Protein AF-A0A3S5A879-F1 (afdb_monomer)

Foldseek 3Di:
DDDDDPPPPDPPDPDDPPVVVVPALDQVVLLVVLLVLLLVLLVLLLVPDPDDDPCSPPCCVVDVVNVCVSVVSVVVSQCCQVPVCVPPVHHNDDVVSVVVSNVSSVVSNVVSVVVVVVVVVVVVVVVVVVVVVVVVD

Solvent-accessible surface area (backbone atoms only — not comparable to full-atom values): 8195 Å² total; per-residue (Å²): 134,89,81,93,81,83,80,75,82,83,72,85,55,101,58,79,67,74,68,62,72,73,75,52,59,46,58,65,60,41,52,50,53,53,27,53,52,42,32,52,58,33,46,54,62,56,70,70,63,88,70,98,59,99,50,83,76,69,62,53,87,77,38,62,68,60,49,51,52,54,51,48,54,50,52,48,47,55,47,42,40,68,65,20,40,85,84,67,40,30,48,73,75,55,69,69,60,53,51,53,29,48,50,56,12,52,47,48,47,56,48,50,53,53,54,53,52,52,52,51,52,53,50,52,53,51,51,55,47,53,59,52,50,72,72,77,112

Organism: NCBI:txid117903

Secondary structure (DSSP, 8-state):
--------TTSSS----GGGGGTS--HHHHHHHHHHHHHHHHHHHHHT--SS-S-TTTTGGG-HHHHHHHHHHHHHHHHHHHHTHHHH-PPPPPHHHHHHHHHHHHHHHHHHHHHHHHHHHHHHHHHHHHHHHTTT-

pLDDT: mean 73.01, std 13.38, range [34.59, 91.88]

Radius of gyration: 25.38 Å; Cα contacts (8 Å, |Δi|>4): 75; chains: 1; bounding box: 74×42×68 Å

Nearest PDB structures (foldseek):
  1uus-assembly1_A-2  TM=3.059E-01  e=5.241E+00  Dictyostelium discoideum

Sequence (137 aa):
MYMPYSVQGPKLLLVDDGFKAMSLPSQHLTVIFNTFVLMTLFNEINSRKIHDQRNVFSGIISNWIFIVIWLGTFALQIAIIQFGSYAFHTQPLELDHWLWCLFFGVGELVWGQVSSVRLLLEGLYFYSLDFRSDLYD

Mean predicted aligned error: 13.85 Å

InterPro domains:
  IPR006068 Cation-transporting P-type ATPase, C-terminal [PF00689] (27-115)
  IPR023298 P-type ATPase, transmembrane domain superfamily [SSF81665] (24-114)

Structure (mmCIF, N/CA/C/O backbone):
data_AF-A0A3S5A879-F1
#
_entry.id   AF-A0A3S5A879-F1
#
loop_
_atom_site.group_PDB
_atom_site.id
_atom_site.type_symbol
_atom_site.label_atom_id
_atom_site.label_alt_id
_atom_site.label_comp_id
_atom_site.label_asym_id
_atom_site.label_entity_id
_atom_site.label_seq_id
_atom_site.pdbx_PDB_ins_code
_atom_site.Cartn_x
_atom_site.Cartn_y
_atom_site.Cartn_z
_atom_site.occupancy
_atom_site.B_iso_or_equiv
_atom_site.auth_seq_id
_atom_site.auth_comp_id
_atom_site.auth_asym_id
_atom_site.auth_atom_id
_atom_site.pdbx_PDB_model_num
ATOM 1 N N . MET A 1 1 ? 59.571 -22.412 -20.557 1.00 42.72 1 MET A N 1
ATOM 2 C CA . MET A 1 1 ? 59.317 -21.062 -20.013 1.00 42.72 1 MET A CA 1
ATOM 3 C C .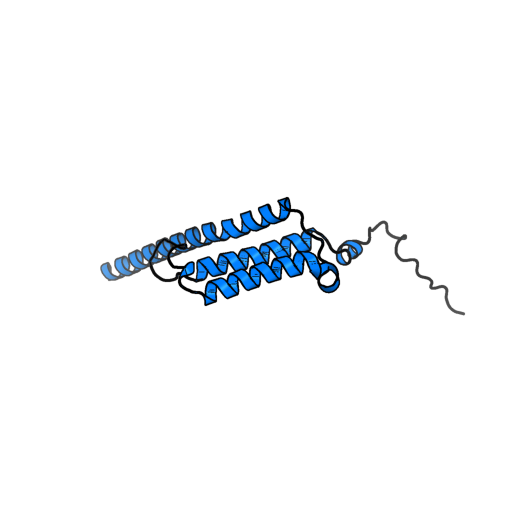 MET A 1 1 ? 57.858 -20.737 -20.314 1.00 42.72 1 MET A C 1
ATOM 5 O O . MET A 1 1 ? 57.518 -20.725 -21.485 1.00 42.72 1 MET A O 1
ATOM 9 N N . TYR A 1 2 ? 57.036 -20.690 -19.254 1.00 34.59 2 TYR A N 1
ATOM 10 C CA . TYR A 1 2 ? 55.692 -20.094 -19.045 1.00 34.59 2 TYR A CA 1
ATOM 11 C C . TYR A 1 2 ? 54.907 -19.578 -20.270 1.00 34.59 2 TYR A C 1
ATOM 13 O O . TYR A 1 2 ? 55.473 -18.864 -21.080 1.00 34.59 2 TYR A O 1
ATOM 21 N N . MET A 1 3 ? 53.591 -19.711 -20.448 1.00 53.12 3 MET A N 1
ATOM 22 C CA . MET A 1 3 ? 52.439 -20.357 -19.800 1.00 53.12 3 MET A CA 1
ATOM 23 C C . MET A 1 3 ? 51.259 -20.044 -20.771 1.00 53.12 3 MET A C 1
ATOM 25 O O . MET A 1 3 ? 51.149 -18.883 -21.170 1.00 53.12 3 MET A O 1
ATOM 29 N N . PRO A 1 4 ? 50.367 -20.976 -21.161 1.00 57.22 4 PRO A N 1
ATOM 30 C CA . PRO A 1 4 ? 49.156 -20.646 -21.921 1.00 57.22 4 PRO A CA 1
ATOM 31 C C . PRO A 1 4 ? 47.946 -20.497 -20.982 1.00 57.22 4 PRO A C 1
ATOM 33 O O . PRO A 1 4 ? 47.433 -21.493 -20.487 1.00 57.22 4 PRO A O 1
ATOM 36 N N . TYR A 1 5 ? 47.473 -19.271 -20.729 1.00 49.19 5 TYR A N 1
ATOM 37 C CA . TYR A 1 5 ? 46.255 -19.039 -19.929 1.00 49.19 5 TYR A CA 1
ATOM 38 C C . TYR A 1 5 ? 45.348 -17.990 -20.577 1.00 49.19 5 TYR A C 1
ATOM 40 O O . TYR A 1 5 ? 45.264 -16.848 -20.138 1.00 49.19 5 TYR A O 1
ATOM 48 N N . SER A 1 6 ? 44.615 -18.406 -21.611 1.00 52.19 6 SER A N 1
ATOM 49 C CA . SER A 1 6 ? 43.282 -17.857 -21.879 1.00 52.19 6 SER A CA 1
ATOM 50 C C . SER A 1 6 ? 42.288 -18.947 -21.493 1.00 52.19 6 SER A C 1
ATOM 52 O O . SER A 1 6 ? 41.996 -19.859 -22.263 1.00 52.19 6 SER A O 1
ATOM 54 N N . VAL A 1 7 ? 41.883 -18.928 -20.225 1.00 54.41 7 VAL A N 1
ATOM 55 C CA . VAL A 1 7 ? 40.998 -19.931 -19.631 1.00 54.41 7 VAL A CA 1
ATOM 56 C C . VAL A 1 7 ? 39.592 -19.706 -20.190 1.00 54.41 7 VAL A C 1
ATOM 58 O O . VAL A 1 7 ? 38.865 -18.822 -19.746 1.00 54.41 7 VAL A O 1
ATOM 61 N N . GLN A 1 8 ? 39.210 -20.481 -21.204 1.00 59.41 8 GLN A N 1
ATOM 62 C CA . GLN A 1 8 ? 37.849 -20.511 -21.747 1.00 59.41 8 GLN A CA 1
ATOM 63 C C . GLN A 1 8 ? 36.959 -21.340 -20.815 1.00 59.41 8 GLN A C 1
ATOM 65 O O . GLN A 1 8 ? 36.689 -22.514 -21.051 1.00 59.41 8 GLN A O 1
ATOM 70 N N . GLY A 1 9 ? 36.553 -20.718 -19.709 1.00 59.16 9 GLY A N 1
ATOM 71 C CA . GLY A 1 9 ? 35.719 -21.322 -18.671 1.00 59.16 9 GLY A CA 1
ATOM 72 C C . GLY A 1 9 ? 34.209 -21.095 -18.814 1.00 59.16 9 GLY A C 1
ATOM 73 O O . GLY A 1 9 ? 33.624 -20.591 -17.865 1.00 59.16 9 GLY A O 1
ATOM 74 N N . PRO A 1 10 ? 33.574 -21.425 -19.958 1.00 55.88 10 PRO A N 1
ATOM 75 C CA . PRO A 1 10 ? 32.152 -21.798 -19.891 1.00 55.88 10 PRO A CA 1
ATOM 76 C C . PRO A 1 10 ? 31.731 -22.941 -20.842 1.00 55.88 10 PRO A C 1
ATOM 78 O O . PRO A 1 10 ? 30.566 -23.042 -21.210 1.00 55.88 10 PRO A O 1
ATOM 81 N N . LYS A 1 11 ? 32.658 -23.787 -21.321 1.00 57.62 11 LYS A N 1
ATOM 82 C CA . LYS A 1 11 ? 32.308 -24.914 -22.225 1.00 57.62 11 LYS A CA 1
ATOM 83 C C . LYS A 1 11 ? 32.851 -26.290 -21.826 1.00 57.62 11 LYS A C 1
ATOM 85 O O . LYS A 1 11 ? 32.574 -27.259 -22.523 1.00 57.62 11 LYS A O 1
ATOM 90 N N . LEU A 1 12 ? 33.627 -26.397 -20.743 1.00 64.56 12 LEU A N 1
ATOM 91 C CA . LEU A 1 12 ? 34.281 -27.661 -20.362 1.00 64.56 12 LEU A CA 1
ATOM 92 C C . LEU A 1 12 ? 33.400 -28.577 -19.497 1.00 64.56 12 LEU A C 1
ATOM 94 O O . LEU A 1 12 ? 33.559 -29.792 -19.517 1.00 64.56 12 LEU A O 1
ATOM 98 N N . LEU A 1 13 ? 32.455 -28.014 -18.758 1.00 62.53 13 LEU A N 1
ATOM 99 C CA . LEU A 1 13 ? 31.444 -28.755 -18.015 1.00 62.53 13 LEU A CA 1
ATOM 100 C C . LEU A 1 13 ? 30.113 -28.268 -18.572 1.00 62.53 13 LEU A C 1
ATOM 102 O O . LEU A 1 13 ? 29.916 -27.060 -18.651 1.00 62.53 13 LEU A O 1
ATOM 106 N N . LEU A 1 14 ? 29.231 -29.177 -18.991 1.00 58.34 14 LEU A N 1
ATOM 107 C CA . LEU A 1 14 ? 27.840 -28.880 -19.360 1.00 58.34 14 LEU A CA 1
ATOM 108 C C . LEU A 1 14 ? 27.041 -28.469 -18.112 1.00 58.34 14 LEU A C 1
ATOM 110 O O . LEU A 1 14 ? 26.073 -29.110 -17.720 1.00 58.34 14 LEU A O 1
ATOM 114 N N . VAL A 1 15 ? 27.528 -27.445 -17.430 1.00 64.12 15 VAL A N 1
ATOM 115 C CA . VAL A 1 15 ? 26.887 -26.767 -16.324 1.00 64.12 15 VAL A CA 1
ATOM 116 C C . VAL A 1 15 ? 26.468 -25.454 -16.937 1.00 64.12 15 VAL A C 1
ATOM 118 O O . VAL A 1 15 ? 27.306 -24.603 -17.219 1.00 64.12 15 VAL A O 1
ATOM 121 N N . ASP A 1 16 ? 25.176 -25.330 -17.217 1.00 61.50 16 ASP A N 1
ATOM 122 C CA . ASP A 1 16 ? 24.588 -24.021 -17.436 1.00 61.50 16 ASP A CA 1
ATOM 123 C C . ASP A 1 16 ? 25.012 -23.131 -16.266 1.00 61.50 16 ASP A C 1
ATOM 125 O O . ASP A 1 16 ? 24.839 -23.503 -15.101 1.00 61.50 16 ASP A O 1
ATOM 129 N N . ASP A 1 17 ? 25.605 -21.976 -16.568 1.00 59.75 17 ASP A N 1
ATOM 130 C CA . ASP A 1 17 ? 25.953 -20.972 -15.572 1.00 59.75 17 ASP A CA 1
ATOM 131 C C . ASP A 1 17 ? 24.654 -20.488 -14.906 1.00 59.75 17 ASP A C 1
ATOM 133 O O . ASP A 1 17 ? 24.065 -19.477 -15.294 1.00 59.75 17 ASP A O 1
ATOM 137 N N . GLY A 1 18 ? 24.205 -21.193 -13.863 1.00 52.00 18 GLY A N 1
ATOM 138 C CA . GLY A 1 18 ? 23.067 -20.812 -13.017 1.00 52.00 18 GLY A CA 1
ATOM 139 C C . GLY A 1 18 ? 23.248 -19.433 -12.370 1.00 52.00 18 GLY A C 1
ATOM 140 O O . GLY A 1 18 ? 22.306 -18.846 -11.848 1.00 52.00 18 GLY A O 1
ATOM 141 N N . PHE A 1 19 ? 24.454 -18.874 -12.472 1.00 53.44 19 PHE A N 1
ATOM 142 C CA . PHE A 1 19 ? 24.799 -17.514 -12.091 1.00 53.44 19 PHE A CA 1
ATOM 143 C C . PHE A 1 19 ? 24.248 -16.438 -13.048 1.00 53.44 19 PHE A C 1
ATOM 145 O O . PHE A 1 19 ? 24.062 -15.293 -12.638 1.00 53.44 19 PHE A O 1
ATOM 152 N N . LYS A 1 20 ? 23.907 -16.767 -14.304 1.00 49.03 20 LYS A N 1
ATOM 153 C CA . LYS A 1 20 ? 23.327 -15.790 -15.247 1.00 49.03 20 LYS A CA 1
ATOM 154 C C . LYS A 1 20 ? 21.860 -15.454 -14.943 1.00 49.03 20 LYS A C 1
ATOM 156 O O . LYS A 1 20 ? 21.366 -14.423 -15.389 1.00 49.03 20 LYS A O 1
ATOM 161 N N . ALA A 1 21 ? 21.185 -16.260 -14.122 1.00 51.91 21 ALA A N 1
ATOM 162 C CA . ALA A 1 21 ? 19.856 -15.940 -13.598 1.00 51.91 21 ALA A CA 1
ATOM 163 C C . ALA A 1 21 ? 19.875 -14.813 -12.542 1.00 51.91 21 ALA A C 1
ATOM 165 O O . ALA A 1 21 ? 18.825 -14.263 -12.227 1.00 51.91 21 ALA A O 1
ATOM 166 N N . MET A 1 22 ? 21.051 -14.448 -12.011 1.00 52.09 22 MET A N 1
ATOM 167 C CA . MET A 1 22 ? 21.188 -13.449 -10.944 1.00 52.09 22 MET A CA 1
ATOM 168 C C . MET A 1 22 ? 21.372 -12.008 -11.458 1.00 52.09 22 MET A C 1
ATOM 170 O O . MET A 1 22 ? 21.198 -11.070 -10.687 1.00 52.09 22 MET A O 1
ATOM 174 N N . SER A 1 23 ? 21.695 -11.802 -12.742 1.00 53.19 23 SER A N 1
ATOM 175 C CA . SER A 1 23 ? 21.981 -10.468 -13.306 1.00 53.19 23 SER A CA 1
ATOM 176 C C . SER A 1 23 ? 20.947 -9.944 -14.305 1.00 53.19 23 SER A C 1
ATOM 178 O O . SER A 1 23 ? 21.014 -8.773 -14.684 1.00 53.19 23 SER A O 1
ATOM 180 N N . LEU A 1 24 ? 19.975 -10.762 -14.726 1.00 57.06 24 LEU A N 1
ATOM 181 C CA . LEU A 1 24 ? 18.836 -10.245 -15.478 1.00 57.06 24 LEU A CA 1
ATOM 182 C C . LEU A 1 24 ? 17.777 -9.700 -14.508 1.00 57.06 24 LEU A C 1
ATOM 184 O O . LEU A 1 24 ? 17.468 -10.381 -13.529 1.00 57.06 24 LEU A O 1
ATOM 188 N N . PRO A 1 25 ? 17.189 -8.517 -14.782 1.00 56.19 25 PRO A N 1
ATOM 189 C CA . PRO A 1 25 ? 16.001 -8.038 -14.081 1.00 56.19 25 PRO A CA 1
ATOM 190 C C . PRO A 1 25 ? 14.891 -9.086 -14.222 1.00 56.19 25 PRO A C 1
ATOM 192 O O . PRO A 1 25 ? 14.217 -9.156 -15.250 1.00 56.19 25 PRO A O 1
ATOM 195 N N . SER A 1 26 ? 14.747 -9.970 -13.233 1.00 67.06 26 SER A N 1
ATOM 196 C CA . SER A 1 26 ? 13.763 -11.043 -13.308 1.00 67.06 26 SER A CA 1
ATOM 197 C C . SER A 1 26 ? 12.404 -10.488 -12.895 1.00 67.06 26 SER A C 1
ATOM 199 O O . SER A 1 26 ? 12.247 -9.869 -11.837 1.00 67.06 26 SER A O 1
ATOM 201 N N . GLN A 1 27 ? 11.399 -10.704 -13.745 1.00 70.25 27 GLN A N 1
ATOM 202 C CA . GLN A 1 27 ? 10.022 -10.294 -13.460 1.00 70.25 27 GLN A CA 1
ATOM 203 C C . GLN A 1 27 ? 9.549 -10.851 -12.110 1.00 70.25 27 GLN A C 1
ATOM 205 O O . GLN A 1 27 ? 8.906 -10.144 -11.343 1.00 70.25 27 GLN A O 1
ATOM 210 N N . HIS A 1 28 ? 9.973 -12.068 -11.760 1.00 77.00 28 HIS A N 1
ATOM 211 C CA . HIS A 1 28 ? 9.673 -12.704 -10.479 1.00 77.00 28 HIS A CA 1
ATOM 212 C C . HIS A 1 28 ? 10.115 -11.879 -9.261 1.00 77.00 28 HIS A C 1
ATOM 214 O O . HIS A 1 28 ? 9.320 -11.706 -8.340 1.00 77.00 28 HIS A O 1
ATOM 220 N N . LEU A 1 29 ? 11.332 -11.322 -9.249 1.00 79.88 29 LEU A N 1
ATOM 221 C CA . LEU A 1 29 ? 11.792 -10.484 -8.131 1.00 79.88 29 LEU A CA 1
ATOM 222 C C . LEU A 1 29 ? 10.974 -9.195 -8.010 1.00 79.88 29 LEU A C 1
ATOM 224 O O . LEU A 1 29 ? 10.660 -8.769 -6.901 1.00 79.88 29 LEU A O 1
ATOM 228 N N . THR A 1 30 ? 10.574 -8.615 -9.145 1.00 82.44 30 THR A N 1
ATOM 229 C CA . THR A 1 30 ? 9.717 -7.420 -9.168 1.00 82.44 30 THR A CA 1
ATOM 230 C C . THR A 1 30 ? 8.326 -7.727 -8.603 1.00 82.44 30 THR A C 1
ATOM 232 O O . THR A 1 30 ? 7.817 -6.962 -7.786 1.00 82.44 30 THR A O 1
ATOM 235 N N . VAL A 1 31 ? 7.731 -8.868 -8.975 1.00 83.25 31 VAL A N 1
ATOM 236 C CA . VAL A 1 31 ? 6.438 -9.331 -8.434 1.00 83.25 31 VAL A CA 1
ATOM 237 C C . VAL A 1 31 ? 6.529 -9.567 -6.927 1.00 83.25 31 VAL A C 1
ATOM 239 O O . VAL A 1 31 ? 5.658 -9.115 -6.185 1.00 83.25 31 VAL A O 1
ATOM 242 N N . ILE A 1 32 ? 7.584 -10.240 -6.459 1.00 84.25 32 ILE A N 1
ATOM 243 C CA . ILE A 1 32 ? 7.796 -10.525 -5.032 1.00 84.25 32 ILE A CA 1
ATOM 244 C C . ILE A 1 32 ? 7.948 -9.219 -4.242 1.00 84.25 32 ILE A C 1
ATOM 246 O O . ILE A 1 32 ? 7.278 -9.036 -3.226 1.00 84.25 32 ILE A O 1
ATOM 250 N N . PHE A 1 33 ? 8.770 -8.285 -4.727 1.00 84.38 33 PHE A N 1
ATOM 251 C CA . PHE A 1 33 ? 8.943 -6.971 -4.107 1.00 84.38 33 PHE A CA 1
ATOM 252 C C . PHE A 1 33 ? 7.625 -6.184 -4.044 1.00 84.38 33 PHE A C 1
ATOM 254 O O . PHE A 1 33 ? 7.253 -5.698 -2.975 1.00 84.38 33 PHE A O 1
ATOM 261 N N . ASN A 1 34 ? 6.888 -6.109 -5.158 1.00 86.31 34 ASN A N 1
ATOM 262 C CA . ASN A 1 34 ? 5.589 -5.434 -5.213 1.00 86.31 34 ASN A CA 1
ATOM 263 C C . ASN A 1 34 ? 4.586 -6.058 -4.231 1.00 86.31 34 ASN A C 1
ATOM 265 O O . ASN A 1 34 ? 3.893 -5.346 -3.506 1.00 86.31 34 ASN A O 1
ATOM 269 N N . THR A 1 35 ? 4.548 -7.391 -4.167 1.00 88.06 35 THR A N 1
ATOM 270 C CA . THR A 1 35 ? 3.667 -8.132 -3.256 1.00 88.06 35 THR A CA 1
ATOM 271 C C . THR A 1 35 ? 3.999 -7.829 -1.800 1.00 88.06 35 THR A C 1
ATOM 273 O O . THR A 1 35 ? 3.092 -7.519 -1.033 1.00 88.06 35 THR A O 1
ATOM 276 N N . PHE A 1 36 ? 5.278 -7.857 -1.410 1.00 88.88 36 PHE A N 1
ATOM 277 C CA . PHE A 1 36 ? 5.673 -7.562 -0.032 1.00 88.88 36 PHE A CA 1
ATOM 278 C C . PHE A 1 36 ? 5.324 -6.137 0.380 1.00 88.88 36 PHE A C 1
ATOM 280 O O . PHE A 1 36 ? 4.824 -5.933 1.486 1.00 88.88 36 PHE A O 1
ATOM 287 N N . VAL A 1 37 ? 5.533 -5.152 -0.497 1.00 88.38 37 VAL A N 1
ATOM 288 C CA . VAL A 1 37 ? 5.205 -3.770 -0.137 1.00 88.38 37 VAL A CA 1
ATOM 289 C C . VAL A 1 37 ? 3.697 -3.543 -0.077 1.00 88.38 37 VAL A C 1
ATOM 291 O O . VAL A 1 37 ? 3.220 -2.912 0.867 1.00 88.38 37 VAL A O 1
ATOM 294 N N . LEU A 1 38 ? 2.919 -4.111 -1.002 1.00 87.62 38 LEU A N 1
ATOM 295 C CA . LEU A 1 38 ? 1.459 -4.074 -0.900 1.00 87.62 38 LEU A CA 1
ATOM 296 C C . LEU A 1 38 ? 0.979 -4.768 0.380 1.00 87.62 38 LEU A C 1
ATOM 298 O O . LEU A 1 38 ? 0.170 -4.200 1.106 1.00 87.62 38 LEU A O 1
ATOM 302 N N . MET A 1 39 ? 1.536 -5.927 0.730 1.00 87.94 39 MET A N 1
ATOM 303 C CA . MET A 1 39 ? 1.235 -6.613 1.988 1.00 87.94 39 MET A CA 1
ATOM 304 C C . MET A 1 39 ? 1.543 -5.736 3.211 1.00 87.94 39 MET A C 1
ATOM 306 O O . MET A 1 39 ? 0.707 -5.641 4.107 1.00 87.94 39 MET A O 1
ATOM 310 N N . THR A 1 40 ? 2.681 -5.029 3.243 1.00 88.19 40 THR A N 1
ATOM 311 C CA . THR A 1 40 ? 2.976 -4.082 4.337 1.00 88.19 40 THR A CA 1
ATOM 312 C C . THR A 1 40 ? 1.966 -2.937 4.415 1.00 88.19 40 THR A C 1
ATOM 314 O O . THR A 1 40 ? 1.572 -2.540 5.508 1.00 88.19 40 THR A O 1
ATOM 317 N N . LEU A 1 41 ? 1.486 -2.461 3.267 1.00 87.12 41 LEU A N 1
ATOM 318 C CA . LEU A 1 41 ? 0.522 -1.368 3.142 1.00 87.12 41 LEU A CA 1
ATOM 319 C C . LEU A 1 41 ? -0.878 -1.783 3.636 1.00 87.12 41 LEU A C 1
ATOM 321 O O . LEU A 1 41 ? -1.589 -0.992 4.257 1.00 87.12 41 LEU A O 1
ATOM 325 N N . PHE A 1 42 ? -1.259 -3.048 3.433 1.00 84.00 42 PHE A N 1
ATOM 326 C CA . PHE A 1 42 ? -2.465 -3.631 4.031 1.00 84.00 42 PHE A CA 1
ATOM 327 C C . PHE A 1 42 ? -2.288 -3.957 5.521 1.00 84.00 42 PHE A C 1
ATOM 329 O O . PHE A 1 42 ? -3.213 -3.752 6.308 1.00 84.00 42 PHE A O 1
ATOM 336 N N . ASN A 1 43 ? -1.093 -4.367 5.948 1.00 82.69 43 ASN A N 1
ATOM 337 C CA . ASN A 1 43 ? -0.790 -4.559 7.366 1.00 82.69 43 ASN A CA 1
ATOM 338 C C . ASN A 1 43 ? -0.835 -3.262 8.177 1.00 82.69 43 ASN A C 1
ATOM 340 O O . ASN A 1 43 ? -1.273 -3.275 9.327 1.00 82.69 43 ASN A O 1
ATOM 344 N N . GLU A 1 44 ? -0.474 -2.130 7.578 1.00 82.31 44 GLU A N 1
ATOM 345 C CA . GLU A 1 44 ? -0.623 -0.815 8.207 1.00 82.31 44 GLU A CA 1
ATOM 346 C C . GLU A 1 44 ? -2.096 -0.502 8.540 1.00 82.31 44 GLU A C 1
ATOM 348 O O . GLU A 1 44 ? -2.401 0.067 9.592 1.00 82.31 44 GLU A O 1
ATOM 353 N N . ILE A 1 45 ? -3.032 -0.947 7.690 1.00 79.38 45 ILE A N 1
ATOM 354 C CA . ILE A 1 45 ? -4.476 -0.827 7.939 1.00 79.38 45 ILE A CA 1
ATOM 355 C C . ILE A 1 45 ? -4.889 -1.696 9.140 1.00 79.38 45 ILE A C 1
ATOM 357 O O . ILE A 1 45 ? -5.621 -1.218 10.012 1.00 79.38 45 ILE A O 1
ATOM 361 N N . ASN A 1 46 ? -4.403 -2.941 9.222 1.00 75.75 46 ASN A N 1
ATOM 362 C CA . ASN A 1 46 ? -4.675 -3.844 10.349 1.00 75.75 46 ASN A CA 1
ATOM 363 C C . ASN A 1 46 ? -4.104 -3.305 11.674 1.00 75.75 46 ASN A C 1
ATOM 365 O O . ASN A 1 46 ? -4.799 -3.298 12.691 1.00 75.75 46 ASN A O 1
ATOM 369 N N . SER A 1 47 ? -2.869 -2.791 11.665 1.00 71.88 47 SER A N 1
ATOM 370 C CA . SER A 1 47 ? -2.182 -2.287 12.865 1.00 71.88 47 SER A CA 1
ATOM 371 C C . SER A 1 47 ? -2.833 -1.036 13.466 1.00 71.88 47 SER A C 1
ATOM 373 O O . SER A 1 47 ? -2.546 -0.681 14.612 1.00 71.88 47 SER A O 1
ATOM 375 N N . ARG A 1 48 ? -3.707 -0.346 12.723 1.00 67.31 48 ARG A N 1
ATOM 376 C CA . ARG A 1 48 ? -4.344 0.897 13.174 1.00 67.31 48 ARG A CA 1
ATOM 377 C C . ARG A 1 48 ?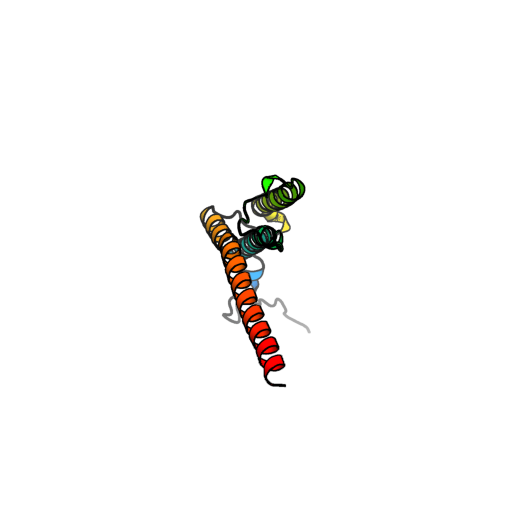 -5.420 0.687 14.249 1.00 67.31 48 ARG A C 1
ATOM 379 O O . ARG A 1 48 ? -5.734 1.639 14.965 1.00 67.31 48 ARG A O 1
ATOM 386 N N . LYS A 1 49 ? -6.003 -0.510 14.399 1.00 56.06 49 LYS A N 1
ATOM 387 C CA . LYS A 1 49 ? -7.039 -0.765 15.419 1.00 56.06 49 LYS A CA 1
ATOM 388 C C . LYS A 1 49 ? -6.631 -1.853 16.408 1.00 56.06 49 LYS A C 1
ATOM 390 O O . LYS A 1 49 ? -6.897 -3.025 16.200 1.00 56.06 49 LYS A O 1
ATOM 395 N N . ILE A 1 50 ? -6.087 -1.413 17.543 1.00 52.59 50 ILE A N 1
ATOM 396 C CA . ILE A 1 50 ? -5.959 -2.208 18.780 1.00 52.59 50 ILE A CA 1
ATOM 397 C C . ILE A 1 50 ? -7.191 -2.018 19.700 1.00 52.59 50 ILE A C 1
ATOM 399 O O . ILE A 1 50 ? -7.364 -2.750 20.665 1.00 52.59 50 ILE A O 1
ATOM 403 N N . HIS A 1 51 ? -8.093 -1.068 19.405 1.00 47.47 51 HIS A N 1
ATOM 404 C CA . HIS A 1 51 ? -9.292 -0.801 20.214 1.00 47.47 51 HIS A CA 1
ATOM 405 C C . HIS A 1 51 ? -10.597 -1.221 19.513 1.00 47.47 51 HIS A C 1
ATOM 407 O O . HIS A 1 51 ? -11.025 -0.605 18.536 1.00 47.47 51 HIS A O 1
ATOM 413 N N . ASP A 1 52 ? -11.183 -2.294 20.047 1.00 46.81 52 ASP A N 1
ATOM 414 C CA . ASP A 1 52 ? -12.593 -2.716 20.142 1.00 46.81 52 ASP A CA 1
ATOM 415 C C . ASP A 1 52 ? -13.672 -2.059 19.245 1.00 46.81 52 ASP A C 1
ATOM 417 O O . ASP A 1 52 ? -14.730 -1.651 19.714 1.00 46.81 52 ASP A O 1
ATOM 421 N N . GLN A 1 53 ? -13.457 -1.953 17.930 1.00 45.19 53 GLN A N 1
ATOM 422 C CA . GLN A 1 53 ? -14.527 -1.670 16.962 1.00 45.19 53 GLN A CA 1
ATOM 423 C C . GLN A 1 53 ? -14.269 -2.449 15.664 1.00 45.19 53 GLN A C 1
ATOM 425 O O . GLN A 1 53 ? -13.406 -2.067 14.873 1.00 45.19 53 GLN A O 1
ATOM 430 N N . ARG A 1 54 ? -15.067 -3.501 15.415 1.00 51.41 54 ARG A N 1
ATOM 431 C CA . ARG A 1 54 ? -15.040 -4.445 14.264 1.00 51.41 54 ARG A CA 1
ATOM 432 C C . ARG A 1 54 ? -15.031 -3.836 12.848 1.00 51.41 54 ARG A C 1
ATOM 434 O O . ARG A 1 54 ? -14.990 -4.571 11.869 1.00 51.41 54 ARG A O 1
ATOM 441 N N . ASN A 1 55 ? -15.089 -2.515 12.706 1.00 55.00 55 ASN A N 1
ATOM 442 C CA . ASN A 1 55 ? -15.160 -1.834 11.418 1.00 55.00 55 ASN A CA 1
ATOM 443 C C . ASN A 1 55 ? -13.815 -1.171 11.087 1.00 55.00 55 ASN A C 1
ATOM 445 O O . ASN A 1 55 ? -13.565 -0.030 11.490 1.00 55.00 55 ASN A O 1
ATOM 449 N N . VAL A 1 56 ? -12.952 -1.874 10.347 1.00 55.06 56 VAL A N 1
ATOM 450 C CA . VAL A 1 56 ? -11.639 -1.370 9.885 1.00 55.06 56 VAL A CA 1
ATOM 451 C C . VAL A 1 56 ? -11.800 -0.135 8.984 1.00 55.06 56 VAL A C 1
ATOM 453 O O . VAL A 1 56 ? -10.966 0.762 8.994 1.00 55.06 56 VAL A O 1
ATOM 456 N N . PHE A 1 57 ? -12.940 -0.029 8.293 1.00 54.59 57 PHE A N 1
ATOM 457 C CA . PHE A 1 57 ? -13.289 1.088 7.411 1.00 54.59 57 PHE A CA 1
ATOM 458 C C . PHE A 1 57 ? -13.833 2.329 8.138 1.00 54.59 57 PHE A C 1
ATOM 460 O O . PHE A 1 57 ? -13.821 3.426 7.577 1.00 54.59 57 PHE A O 1
ATOM 467 N N . SER A 1 58 ? -14.285 2.203 9.393 1.00 54.06 58 SER A N 1
ATOM 468 C CA . SER A 1 58 ? -14.817 3.347 10.145 1.00 54.06 58 SER A CA 1
ATOM 469 C C . SER A 1 58 ? -13.677 4.188 10.718 1.00 54.06 58 SER A C 1
ATOM 471 O O . SER A 1 58 ? -12.947 3.742 11.611 1.00 54.06 58 SER A O 1
ATOM 473 N N . GLY A 1 59 ? -13.528 5.405 10.186 1.00 59.38 59 GLY A N 1
ATOM 474 C CA . GLY A 1 59 ? -12.543 6.395 10.626 1.00 59.38 59 GLY A CA 1
ATOM 475 C C . GLY A 1 59 ? -11.262 6.459 9.791 1.00 59.38 59 GLY A C 1
ATOM 476 O O . GLY A 1 59 ? -10.409 7.294 10.098 1.00 59.38 59 GLY A O 1
ATOM 477 N N . ILE A 1 60 ? -11.116 5.654 8.723 1.00 63.97 60 ILE A N 1
ATOM 478 C CA . ILE A 1 60 ? -9.939 5.733 7.831 1.00 63.97 60 ILE A CA 1
ATOM 479 C C . ILE A 1 60 ? -9.761 7.156 7.305 1.00 63.97 60 ILE A C 1
ATOM 481 O O . ILE A 1 60 ? -8.696 7.747 7.473 1.00 63.97 60 ILE A O 1
ATOM 485 N N . ILE A 1 61 ? -10.856 7.714 6.792 1.00 63.81 61 ILE A N 1
ATOM 486 C CA . ILE A 1 61 ? -10.921 9.028 6.146 1.00 63.81 61 ILE A CA 1
ATOM 487 C C . ILE A 1 61 ? -10.773 10.194 7.144 1.00 63.81 61 ILE A C 1
ATOM 489 O O . ILE A 1 61 ? -10.480 11.316 6.753 1.00 63.81 61 ILE A O 1
ATOM 493 N N . SER A 1 62 ? -10.950 9.936 8.446 1.00 69.56 62 SER A N 1
ATOM 494 C CA . SER A 1 62 ? -10.854 10.962 9.494 1.00 69.56 62 SER A CA 1
ATOM 495 C C . SER A 1 62 ? -9.411 11.293 9.884 1.00 69.56 62 SER A C 1
ATOM 497 O O . SER A 1 62 ? -9.184 12.323 10.514 1.00 69.56 62 SER A O 1
ATOM 499 N N . ASN A 1 63 ? -8.439 10.431 9.560 1.00 77.31 63 ASN A N 1
ATOM 500 C CA . ASN A 1 63 ? -7.030 10.682 9.854 1.00 77.31 63 ASN A CA 1
ATOM 501 C C . ASN A 1 63 ? -6.277 10.944 8.550 1.00 77.31 63 ASN A C 1
ATOM 503 O O . ASN A 1 63 ? -5.901 10.016 7.835 1.00 77.31 63 ASN A O 1
ATOM 507 N N . TRP A 1 64 ? -6.059 12.224 8.260 1.00 77.69 64 TRP A N 1
ATOM 508 C CA . TRP A 1 64 ? -5.402 12.662 7.034 1.00 77.69 64 TRP A CA 1
ATOM 509 C C . TRP A 1 64 ? -3.938 12.200 6.940 1.00 77.69 64 TRP A C 1
ATOM 511 O O . TRP A 1 64 ? -3.489 11.878 5.847 1.00 77.69 64 TRP A O 1
ATOM 521 N N . ILE A 1 65 ? -3.217 12.081 8.064 1.00 82.50 65 ILE A N 1
ATOM 522 C CA . ILE A 1 65 ? -1.827 11.589 8.083 1.00 82.50 65 ILE A CA 1
ATOM 523 C C . ILE A 1 65 ? -1.754 10.143 7.597 1.00 82.50 65 ILE A C 1
ATOM 525 O O . ILE A 1 65 ? -0.900 9.819 6.777 1.00 82.50 65 ILE A O 1
ATOM 529 N N . PHE A 1 66 ? -2.685 9.295 8.040 1.00 81.50 66 PHE A N 1
ATOM 530 C CA . PHE A 1 66 ? -2.764 7.911 7.570 1.00 81.50 66 PHE A CA 1
ATOM 531 C C . PHE A 1 66 ? -2.985 7.847 6.054 1.00 81.50 66 PHE A C 1
ATOM 533 O O . PHE A 1 66 ? -2.306 7.104 5.357 1.00 81.50 66 PHE A O 1
ATOM 540 N N . ILE A 1 67 ? -3.897 8.670 5.531 1.00 82.56 67 ILE A N 1
ATOM 541 C CA . ILE A 1 67 ? -4.186 8.725 4.092 1.00 82.56 67 ILE A CA 1
ATOM 542 C C . ILE A 1 67 ? -2.959 9.194 3.306 1.00 82.56 67 ILE A C 1
ATOM 544 O O . ILE A 1 67 ? -2.658 8.631 2.259 1.00 82.56 67 ILE A O 1
ATOM 548 N N . VAL A 1 68 ? -2.242 10.205 3.803 1.00 88.19 68 VAL A N 1
ATOM 549 C CA . VAL A 1 68 ? -1.043 10.738 3.143 1.00 88.19 68 VAL A CA 1
ATOM 550 C C . VAL A 1 68 ? 0.071 9.698 3.089 1.00 88.19 68 VAL A C 1
ATOM 552 O O . VAL A 1 68 ? 0.676 9.534 2.034 1.00 88.19 68 VAL A O 1
ATOM 555 N N . ILE A 1 69 ? 0.328 8.981 4.186 1.00 88.75 69 ILE A N 1
ATOM 556 C CA . ILE A 1 69 ? 1.360 7.936 4.219 1.00 88.75 69 ILE A CA 1
ATOM 557 C C . ILE A 1 69 ? 0.972 6.794 3.283 1.00 88.75 69 ILE A C 1
ATOM 559 O O . ILE A 1 69 ? 1.775 6.424 2.434 1.00 88.75 69 ILE A O 1
ATOM 563 N N . TRP A 1 70 ? -0.270 6.315 3.368 1.00 88.31 70 TRP A N 1
ATOM 564 C CA . TRP A 1 70 ? -0.779 5.209 2.558 1.00 88.31 70 TRP A CA 1
ATOM 565 C C . TRP A 1 70 ? -0.786 5.525 1.054 1.00 88.31 70 TRP A C 1
ATOM 567 O O . TRP A 1 70 ? -0.324 4.733 0.234 1.00 88.31 70 TRP A O 1
ATOM 577 N N . LEU A 1 71 ? -1.268 6.712 0.667 1.00 88.81 71 LEU A N 1
ATOM 578 C CA . LEU A 1 71 ? -1.227 7.157 -0.730 1.00 88.81 71 LEU A CA 1
ATOM 579 C C . LEU A 1 71 ? 0.204 7.447 -1.188 1.00 88.81 71 LEU A C 1
ATOM 581 O O . LEU A 1 71 ? 0.535 7.172 -2.338 1.00 88.81 71 LEU A O 1
ATOM 585 N N . GLY A 1 72 ? 1.051 7.982 -0.308 1.00 91.88 72 GLY A N 1
ATOM 586 C CA . GLY A 1 72 ? 2.455 8.257 -0.597 1.00 91.88 72 GLY A CA 1
ATOM 587 C C . GLY A 1 72 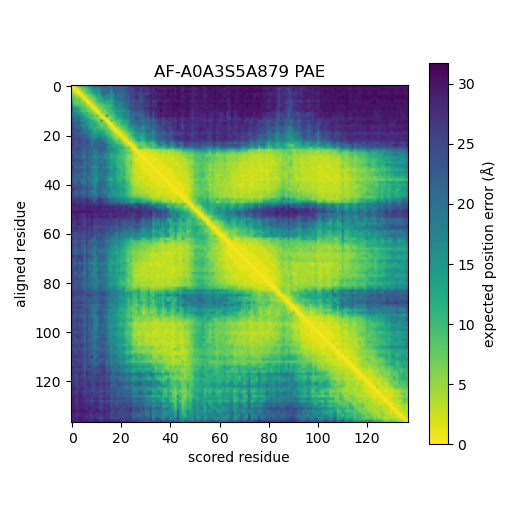? 3.246 6.984 -0.884 1.00 91.88 72 GLY A C 1
ATOM 588 O O . GLY A 1 72 ? 3.960 6.922 -1.884 1.00 91.88 72 GLY A O 1
ATOM 589 N N . THR A 1 73 ? 3.081 5.944 -0.065 1.00 90.06 73 THR A N 1
ATOM 590 C CA . THR A 1 73 ? 3.719 4.636 -0.277 1.00 90.06 73 THR A CA 1
ATOM 591 C C . THR A 1 73 ? 3.159 3.920 -1.504 1.00 90.06 73 THR A C 1
ATOM 593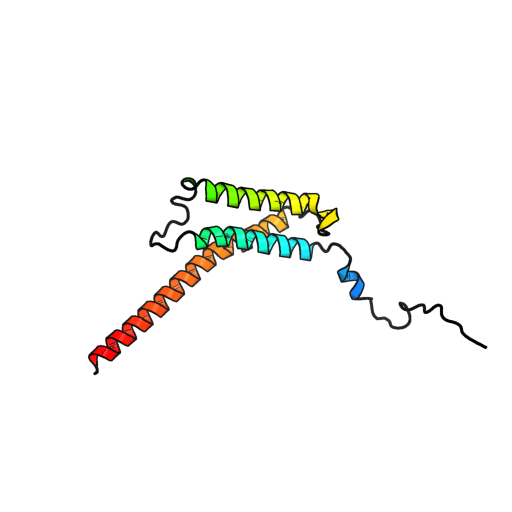 O O . THR A 1 73 ? 3.937 3.350 -2.271 1.00 90.06 73 THR A O 1
ATOM 596 N N . PHE A 1 74 ? 1.852 4.014 -1.767 1.00 89.12 74 PHE A N 1
ATOM 597 C CA . PHE A 1 74 ? 1.252 3.462 -2.985 1.00 89.12 74 PHE A CA 1
ATOM 598 C C . PHE A 1 74 ? 1.750 4.167 -4.260 1.00 89.12 74 PHE A C 1
ATOM 600 O O . PHE A 1 74 ? 2.141 3.512 -5.227 1.00 89.12 74 PHE A O 1
ATOM 607 N N . ALA A 1 75 ? 1.806 5.502 -4.260 1.00 89.69 75 ALA A N 1
ATOM 608 C CA . ALA A 1 75 ? 2.319 6.286 -5.384 1.00 89.69 75 ALA A CA 1
ATOM 609 C C . ALA A 1 75 ? 3.814 6.034 -5.622 1.00 89.69 75 ALA A C 1
ATOM 611 O O . ALA A 1 75 ? 4.242 5.869 -6.767 1.00 89.69 75 ALA A O 1
ATOM 612 N N . LEU A 1 76 ? 4.600 5.949 -4.545 1.00 88.81 76 LEU A N 1
ATOM 613 C CA . LEU A 1 76 ? 6.008 5.575 -4.622 1.00 88.81 76 LEU A CA 1
ATOM 614 C C . LEU A 1 76 ? 6.168 4.174 -5.219 1.00 88.81 76 LEU A C 1
ATOM 616 O O . LEU A 1 76 ? 7.065 3.971 -6.035 1.00 88.81 76 LEU A O 1
ATOM 620 N N . GLN A 1 77 ? 5.279 3.233 -4.889 1.00 87.19 77 GLN A N 1
ATOM 621 C CA . GLN A 1 77 ? 5.331 1.906 -5.491 1.00 87.19 77 GLN A CA 1
ATOM 622 C C . GLN A 1 77 ? 5.089 1.916 -6.995 1.00 87.19 77 GLN A C 1
ATOM 624 O O . GLN A 1 77 ? 5.855 1.328 -7.757 1.00 87.19 77 GLN A O 1
ATOM 629 N N . ILE A 1 78 ? 4.082 2.657 -7.450 1.00 85.94 78 ILE A N 1
ATOM 630 C CA . ILE A 1 78 ? 3.838 2.832 -8.884 1.00 85.94 78 ILE A CA 1
ATOM 631 C C . ILE A 1 78 ? 5.070 3.449 -9.567 1.00 85.94 78 ILE A C 1
ATOM 633 O O . ILE A 1 78 ? 5.457 3.007 -10.651 1.00 85.94 78 ILE A O 1
ATOM 637 N N . ALA A 1 79 ? 5.718 4.429 -8.930 1.00 86.44 79 ALA A N 1
ATOM 638 C CA . ALA A 1 79 ? 6.919 5.062 -9.465 1.00 86.44 79 ALA A CA 1
ATOM 639 C C . ALA A 1 79 ? 8.117 4.096 -9.540 1.00 86.44 79 ALA A C 1
ATOM 641 O O . ALA A 1 79 ? 8.818 4.079 -10.550 1.00 86.44 79 ALA A O 1
ATOM 642 N N . ILE A 1 80 ? 8.339 3.257 -8.524 1.00 84.44 80 ILE A N 1
ATOM 643 C CA . ILE A 1 80 ? 9.432 2.269 -8.511 1.00 84.44 80 ILE A CA 1
ATOM 644 C C . ILE A 1 80 ? 9.185 1.155 -9.539 1.00 84.44 80 ILE A C 1
ATOM 646 O O . ILE A 1 80 ? 10.115 0.728 -10.222 1.00 84.44 80 ILE A O 1
ATOM 650 N N . ILE A 1 81 ? 7.946 0.696 -9.707 1.00 82.19 81 ILE A N 1
ATOM 651 C CA . ILE A 1 81 ? 7.634 -0.356 -10.684 1.00 82.19 81 ILE A CA 1
ATOM 652 C C . ILE A 1 81 ? 7.745 0.166 -12.123 1.00 82.19 81 ILE A C 1
ATOM 654 O O . ILE A 1 81 ? 8.259 -0.543 -12.985 1.00 82.19 81 ILE A O 1
ATOM 658 N N . GLN A 1 82 ? 7.307 1.401 -12.391 1.00 78.00 82 GLN A N 1
ATOM 659 C CA . GLN A 1 82 ? 7.354 1.969 -13.745 1.00 78.00 82 GLN A CA 1
ATOM 660 C C . GLN A 1 82 ? 8.721 2.561 -14.118 1.00 78.00 82 GLN A C 1
ATOM 662 O O . GLN A 1 82 ? 9.160 2.407 -15.255 1.00 78.00 82 GLN A O 1
ATOM 667 N N . PHE A 1 83 ? 9.408 3.221 -13.181 1.00 76.00 83 PHE A N 1
ATOM 668 C CA . PHE A 1 83 ? 10.651 3.962 -13.448 1.00 76.00 83 PHE A CA 1
ATOM 669 C C . PHE A 1 83 ? 11.889 3.375 -12.752 1.00 76.00 83 PHE A C 1
ATOM 671 O O . PHE A 1 83 ? 13.009 3.800 -13.030 1.00 76.00 83 PHE A O 1
ATOM 678 N N . GLY A 1 84 ? 11.732 2.371 -11.885 1.00 69.81 84 GLY A N 1
ATOM 679 C CA . GLY A 1 84 ? 12.838 1.721 -11.170 1.00 69.81 84 GLY A CA 1
ATOM 680 C C . 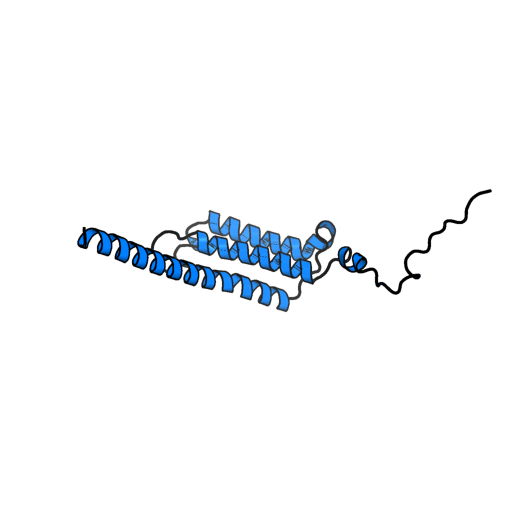GLY A 1 84 ? 13.684 0.767 -12.015 1.00 69.81 84 GLY A C 1
ATOM 681 O O . GLY A 1 84 ? 14.619 0.175 -11.485 1.00 69.81 84 GLY A O 1
ATOM 682 N N . SER A 1 85 ? 13.418 0.653 -13.320 1.00 65.62 85 SER A N 1
ATOM 683 C CA . SER A 1 85 ? 14.172 -0.196 -14.253 1.00 65.62 85 SER A CA 1
ATOM 684 C C . SER A 1 85 ? 15.688 0.035 -14.181 1.00 65.62 85 SER A C 1
ATOM 686 O O . SER A 1 85 ? 16.458 -0.923 -14.151 1.00 65.62 85 SER A O 1
ATOM 688 N N . TYR A 1 86 ? 16.120 1.295 -14.048 1.00 58.28 86 TYR A N 1
ATOM 689 C CA . TYR A 1 86 ? 17.541 1.662 -14.016 1.00 58.28 86 TYR A CA 1
ATOM 690 C C . TYR A 1 86 ? 18.225 1.432 -12.655 1.00 58.28 86 TYR A C 1
ATOM 692 O O . TYR A 1 86 ? 19.405 1.102 -12.615 1.00 58.28 86 TYR A O 1
ATOM 700 N N . ALA A 1 87 ? 17.509 1.609 -11.538 1.00 63.56 87 ALA A N 1
ATOM 701 C CA . ALA A 1 87 ? 18.091 1.556 -10.188 1.00 63.56 87 ALA A CA 1
ATOM 702 C C . ALA A 1 87 ? 17.852 0.219 -9.465 1.00 63.56 87 ALA A C 1
ATOM 704 O O . ALA A 1 87 ? 18.680 -0.212 -8.668 1.00 63.56 87 ALA A O 1
ATOM 705 N N . PHE A 1 88 ? 16.727 -0.436 -9.745 1.00 63.50 88 PHE A N 1
ATOM 706 C CA . PHE A 1 88 ? 16.268 -1.646 -9.062 1.00 63.50 88 PHE A CA 1
ATOM 707 C C . PHE A 1 88 ? 16.137 -2.846 -9.999 1.00 63.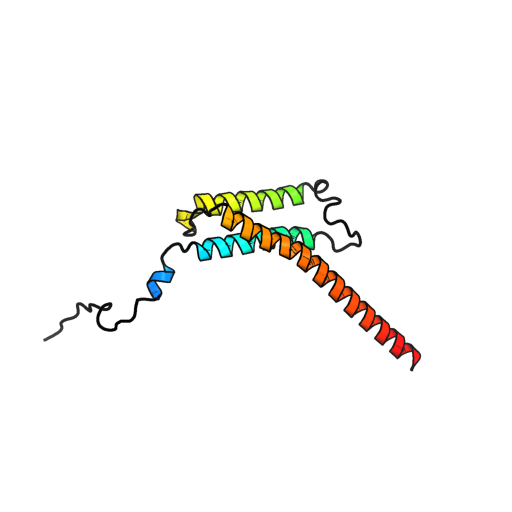50 88 PHE A C 1
ATOM 709 O O . PHE A 1 88 ? 15.694 -3.902 -9.552 1.00 63.50 88 PHE A O 1
ATOM 716 N N . HIS A 1 89 ? 16.520 -2.711 -11.278 1.00 60.62 89 HIS A N 1
ATOM 717 C CA . HIS A 1 89 ? 16.381 -3.787 -12.260 1.00 60.62 89 HIS A CA 1
ATOM 718 C C . HIS A 1 89 ? 14.934 -4.328 -12.293 1.00 60.62 89 HIS A C 1
ATOM 720 O O . HIS A 1 89 ? 14.701 -5.536 -12.321 1.00 60.62 89 HIS A O 1
ATOM 726 N N . THR A 1 90 ? 13.942 -3.433 -12.256 1.00 62.97 90 THR A N 1
ATOM 727 C CA . THR A 1 90 ? 12.524 -3.806 -12.329 1.00 62.97 90 THR A CA 1
ATOM 728 C C . THR A 1 90 ? 12.028 -3.815 -13.772 1.00 62.97 90 THR A C 1
ATOM 730 O O . THR A 1 90 ? 12.442 -3.010 -14.607 1.00 62.97 90 THR A O 1
ATOM 733 N N . GLN A 1 91 ? 11.138 -4.755 -14.083 1.00 70.31 91 GLN A N 1
ATOM 734 C CA . GLN A 1 91 ? 10.393 -4.765 -15.343 1.00 70.31 91 GLN A CA 1
ATOM 735 C C . GLN A 1 91 ? 8.980 -4.231 -15.092 1.00 70.31 91 GLN A C 1
ATOM 737 O O . GLN A 1 91 ? 8.403 -4.554 -14.049 1.00 70.31 91 GLN A O 1
ATOM 742 N N . PRO A 1 92 ? 8.404 -3.448 -16.022 1.00 71.94 92 PRO A N 1
ATOM 743 C CA . PRO A 1 92 ? 7.029 -2.993 -15.889 1.00 71.94 92 PRO A CA 1
ATOM 744 C C . PRO A 1 92 ? 6.105 -4.207 -15.764 1.00 71.94 92 PRO A C 1
ATOM 746 O O . PRO A 1 92 ? 6.166 -5.146 -16.559 1.00 71.94 92 PRO A O 1
ATOM 749 N N . LEU A 1 93 ? 5.293 -4.198 -14.711 1.00 74.38 93 LEU A N 1
ATOM 750 C CA . LEU A 1 93 ? 4.442 -5.320 -14.348 1.00 74.38 93 LEU A CA 1
ATOM 751 C C . LEU A 1 93 ? 3.105 -5.238 -15.088 1.00 74.38 93 LEU A C 1
ATOM 753 O O . LEU A 1 93 ? 2.469 -4.186 -15.114 1.00 74.38 93 LEU A O 1
ATOM 757 N N . GLU A 1 94 ? 2.665 -6.359 -15.654 1.00 79.94 94 GLU A N 1
ATOM 758 C CA . GLU A 1 94 ? 1.350 -6.467 -16.285 1.00 79.94 94 GLU A CA 1
ATOM 759 C C . GLU A 1 94 ? 0.218 -6.355 -15.248 1.00 79.94 94 GLU A C 1
ATOM 761 O O . GLU A 1 94 ? 0.401 -6.678 -14.069 1.00 79.94 94 GLU A O 1
ATOM 766 N N . LEU A 1 95 ? -0.961 -5.904 -15.688 1.00 79.69 95 LEU A N 1
ATOM 767 C CA . LEU A 1 95 ? -2.128 -5.709 -14.821 1.00 7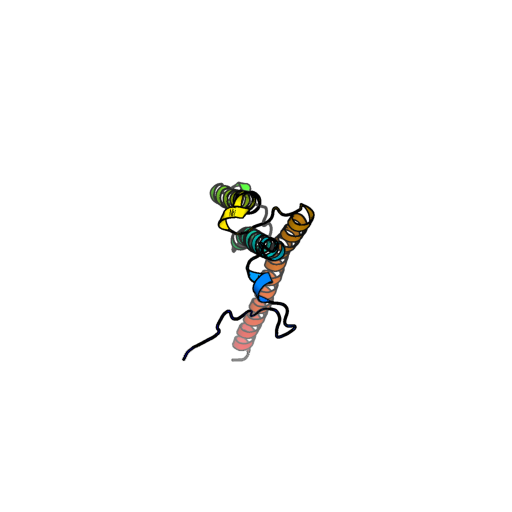9.69 95 LEU A CA 1
ATOM 768 C C . LEU A 1 95 ? -2.538 -6.992 -14.083 1.00 79.69 95 LEU A C 1
ATOM 770 O O . LEU A 1 95 ? -2.905 -6.922 -12.912 1.00 79.69 95 LEU A O 1
ATOM 774 N N . ASP A 1 96 ? -2.401 -8.158 -14.713 1.00 84.38 96 ASP A N 1
ATOM 775 C CA . ASP A 1 96 ? -2.698 -9.449 -14.084 1.00 84.38 96 ASP A CA 1
ATOM 776 C C . ASP A 1 96 ? -1.850 -9.688 -12.830 1.00 84.38 96 ASP A C 1
ATOM 778 O O . ASP A 1 96 ? -2.364 -10.060 -11.776 1.00 84.38 96 ASP A O 1
ATOM 782 N N . HIS A 1 97 ? -0.549 -9.405 -12.895 1.00 81.31 97 HIS A N 1
ATOM 783 C CA . HIS A 1 97 ? 0.338 -9.550 -11.744 1.00 81.31 97 HIS A CA 1
ATOM 784 C C . HIS A 1 97 ? 0.010 -8.539 -10.644 1.00 81.31 97 HIS A C 1
ATOM 786 O O . HIS A 1 97 ? 0.071 -8.882 -9.464 1.00 81.31 97 HIS A O 1
ATOM 792 N N . TRP A 1 98 ? -0.385 -7.316 -11.008 1.00 84.38 98 TRP A N 1
ATOM 793 C CA . TRP A 1 98 ? -0.891 -6.334 -10.047 1.00 84.38 98 TRP A CA 1
ATOM 794 C C . TRP A 1 98 ? -2.127 -6.843 -9.302 1.00 84.38 98 TRP A C 1
ATOM 796 O O . TRP A 1 98 ? -2.197 -6.697 -8.080 1.00 84.38 98 TRP A O 1
ATOM 806 N N . LEU A 1 99 ? -3.065 -7.482 -10.006 1.00 86.12 99 LEU A N 1
ATOM 807 C CA . LEU A 1 99 ? -4.255 -8.081 -9.399 1.00 86.12 99 LEU A CA 1
ATOM 808 C C . LEU A 1 99 ? -3.897 -9.227 -8.448 1.00 86.12 99 LEU A C 1
ATOM 810 O O . LEU A 1 99 ? -4.442 -9.284 -7.347 1.00 86.12 99 LEU A O 1
ATOM 814 N N . TRP A 1 100 ? -2.944 -10.089 -8.814 1.00 84.88 100 TRP A N 1
ATOM 815 C CA . TRP A 1 100 ? -2.441 -11.132 -7.913 1.00 84.88 100 TRP A CA 1
ATOM 816 C C . TRP A 1 100 ? -1.770 -10.552 -6.663 1.00 84.88 100 TRP A C 1
ATOM 818 O O . TRP A 1 100 ? -2.037 -11.014 -5.553 1.00 84.88 100 TRP A O 1
ATOM 828 N N . CYS A 1 101 ? -0.954 -9.505 -6.808 1.00 85.31 101 CYS A N 1
ATOM 829 C CA . CYS A 1 101 ? -0.326 -8.838 -5.664 1.00 85.31 101 CYS A CA 1
ATOM 830 C C . CYS A 1 101 ? -1.379 -8.201 -4.740 1.00 85.31 101 CYS A C 1
ATOM 832 O O . CYS A 1 101 ? -1.287 -8.316 -3.518 1.00 85.31 101 CYS A O 1
ATOM 834 N N . LEU A 1 102 ? -2.406 -7.563 -5.316 1.00 86.25 102 LEU A N 1
ATOM 835 C CA . LEU A 1 102 ? -3.538 -7.013 -4.567 1.00 86.25 102 LEU A CA 1
ATOM 836 C C . LEU A 1 102 ? -4.346 -8.108 -3.868 1.00 86.25 102 LEU A C 1
ATOM 838 O O . LEU A 1 102 ? -4.745 -7.915 -2.725 1.00 86.25 102 LEU A O 1
ATOM 842 N N . PHE A 1 103 ? -4.555 -9.256 -4.512 1.00 89.56 103 PHE A N 1
ATOM 843 C CA . PHE A 1 103 ? -5.237 -10.399 -3.909 1.00 89.56 103 PHE A CA 1
ATOM 844 C C . PHE A 1 103 ? -4.512 -10.886 -2.648 1.00 89.56 103 PHE A C 1
ATOM 846 O O . PHE A 1 103 ? -5.142 -11.019 -1.598 1.00 89.56 103 PHE A O 1
ATOM 853 N N . PHE A 1 104 ? -3.190 -11.075 -2.714 1.00 84.81 104 PHE A N 1
ATOM 854 C CA . PHE A 1 104 ? -2.393 -11.438 -1.536 1.00 84.81 104 PHE A CA 1
ATOM 855 C C . PHE A 1 104 ? -2.397 -10.339 -0.470 1.00 84.81 104 PHE A C 1
ATOM 857 O O . PHE A 1 104 ? -2.535 -10.633 0.716 1.00 84.81 104 PHE A O 1
ATOM 864 N N . GLY A 1 105 ? -2.322 -9.075 -0.884 1.00 83.44 105 GLY A N 1
ATOM 865 C CA . GLY A 1 105 ? -2.408 -7.937 0.023 1.00 83.44 105 GLY A CA 1
ATOM 866 C C . GLY A 1 105 ? -3.740 -7.857 0.782 1.00 83.44 105 GLY A C 1
ATOM 867 O O . GLY A 1 105 ? -3.754 -7.687 1.997 1.00 83.44 105 GLY A O 1
ATOM 868 N N . VAL A 1 106 ? -4.870 -8.049 0.098 1.00 85.81 106 VAL A N 1
ATOM 869 C CA . VAL A 1 106 ? -6.197 -8.110 0.736 1.00 85.81 106 VAL A CA 1
ATOM 870 C C . VAL A 1 106 ? -6.338 -9.366 1.599 1.00 85.81 106 VAL A C 1
ATOM 872 O O . VAL A 1 106 ? -6.961 -9.310 2.660 1.00 85.81 106 VAL A O 1
ATOM 875 N N . GLY A 1 107 ? -5.732 -10.484 1.189 1.00 86.31 107 GLY A N 1
ATOM 876 C CA . GLY A 1 107 ? -5.653 -11.702 1.995 1.00 86.31 107 GLY A CA 1
ATOM 877 C C . GLY A 1 107 ? -5.056 -11.453 3.382 1.00 86.31 107 GLY A C 1
ATOM 878 O O . GLY A 1 107 ? -5.544 -12.010 4.364 1.00 86.31 107 GLY A O 1
ATOM 879 N N . GLU A 1 108 ? -4.095 -10.535 3.488 1.00 83.88 108 GLU A N 1
ATOM 880 C CA . GLU A 1 108 ? -3.499 -10.154 4.769 1.00 83.88 108 GLU A CA 1
ATOM 881 C C . GLU A 1 108 ? -4.473 -9.409 5.698 1.00 83.88 108 GLU A C 1
ATOM 883 O O . GLU A 1 108 ? -4.436 -9.582 6.918 1.00 83.88 108 GLU A O 1
ATOM 888 N N . LEU A 1 109 ? -5.429 -8.645 5.155 1.00 80.19 109 LEU A N 1
ATOM 889 C CA . LEU A 1 109 ? -6.513 -8.066 5.963 1.00 80.19 109 LEU A CA 1
ATOM 890 C C . LEU A 1 109 ? -7.356 -9.163 6.620 1.00 80.19 109 LEU A C 1
ATOM 892 O O . LEU A 1 109 ? -7.669 -9.084 7.807 1.00 80.19 109 LEU A O 1
ATOM 896 N N . VAL A 1 110 ? -7.694 -10.209 5.861 1.00 83.00 110 VAL A N 1
ATOM 897 C CA . VAL A 1 110 ? -8.466 -11.356 6.363 1.00 83.00 110 VAL A CA 1
ATOM 898 C C . VAL A 1 110 ? -7.654 -12.141 7.393 1.00 83.00 110 VAL A C 1
ATOM 900 O O . VAL A 1 110 ? -8.170 -12.469 8.464 1.00 83.00 110 VAL A O 1
ATOM 903 N N . TRP A 1 111 ? -6.377 -12.396 7.107 1.00 81.81 111 TRP A N 1
ATOM 904 C CA . TRP A 1 111 ? -5.463 -13.084 8.017 1.00 81.81 111 TRP A CA 1
ATOM 905 C C . TRP A 1 111 ? -5.289 -12.337 9.349 1.00 81.81 111 TRP A C 1
ATOM 907 O O . TRP A 1 111 ? -5.326 -12.954 10.419 1.00 81.81 111 TRP A O 1
ATOM 917 N N . GLY A 1 112 ? -5.209 -11.004 9.310 1.00 80.12 112 GLY A N 1
ATOM 918 C CA . GLY A 1 112 ? -5.190 -10.145 10.497 1.00 80.12 112 GLY A CA 1
ATOM 919 C C . GLY A 1 112 ? -6.425 -10.307 11.395 1.00 80.12 112 GLY A C 1
ATOM 920 O O . GLY A 1 112 ? -6.308 -10.339 12.620 1.00 80.12 112 GLY A O 1
ATOM 921 N N . GLN A 1 113 ? -7.616 -10.490 10.817 1.00 76.56 113 GLN A N 1
ATOM 922 C CA . GLN A 1 113 ? -8.834 -10.756 11.598 1.00 76.56 113 GLN A CA 1
ATOM 923 C C . GLN A 1 113 ? -8.829 -12.165 12.211 1.00 76.56 113 GLN A C 1
ATOM 925 O O . GLN A 1 113 ? -9.190 -12.336 13.376 1.00 76.56 113 GLN A O 1
ATOM 930 N N . VAL A 1 114 ? -8.392 -13.175 11.452 1.00 81.19 114 VAL A N 1
ATOM 931 C CA . VAL A 1 114 ? -8.334 -14.575 11.914 1.00 81.19 114 VAL A CA 1
ATOM 932 C C . VAL A 1 114 ? -7.342 -14.743 13.069 1.00 81.19 114 VAL A C 1
ATOM 934 O O . VAL A 1 114 ? -7.675 -15.363 14.081 1.00 81.19 114 VAL A O 1
ATOM 937 N N . SER A 1 115 ? -6.148 -14.159 12.948 1.00 77.12 115 SER A N 1
ATOM 938 C CA . SER A 1 115 ? -5.118 -14.181 13.997 1.00 77.12 115 SER A CA 1
ATOM 939 C C . SER A 1 115 ? -5.577 -13.459 15.266 1.00 77.12 115 SER A C 1
ATOM 941 O O . SER A 1 115 ? -5.406 -13.984 16.366 1.00 77.12 115 SER A O 1
ATOM 943 N N . SER A 1 116 ? -6.257 -12.320 15.121 1.00 74.31 116 SER A N 1
ATOM 944 C CA . SER A 1 116 ? -6.827 -11.583 16.254 1.00 74.31 116 SER A CA 1
ATOM 945 C C . SER A 1 116 ? -7.872 -12.407 17.020 1.00 74.31 116 SER A C 1
ATOM 947 O O . SER A 1 116 ? -7.849 -12.456 18.248 1.00 74.31 116 SER A O 1
ATOM 949 N N . VAL A 1 117 ? -8.767 -13.113 16.317 1.00 76.31 117 VAL A N 1
ATOM 950 C CA . VAL A 1 117 ? -9.782 -13.982 16.946 1.00 76.31 117 VAL A CA 1
ATOM 951 C C . VAL A 1 117 ? -9.146 -15.202 17.615 1.00 76.31 117 VAL A C 1
ATOM 953 O O . VAL A 1 117 ? -9.537 -15.562 18.724 1.00 76.31 117 VAL A O 1
ATOM 956 N N . ARG A 1 118 ? -8.146 -15.821 16.976 1.00 79.69 118 ARG A N 1
ATOM 957 C CA . ARG A 1 118 ? -7.390 -16.948 17.544 1.00 79.69 118 ARG A CA 1
ATOM 958 C C . ARG A 1 118 ? -6.755 -16.574 18.887 1.00 79.69 118 ARG A C 1
ATOM 960 O O . ARG A 1 118 ? -6.919 -17.31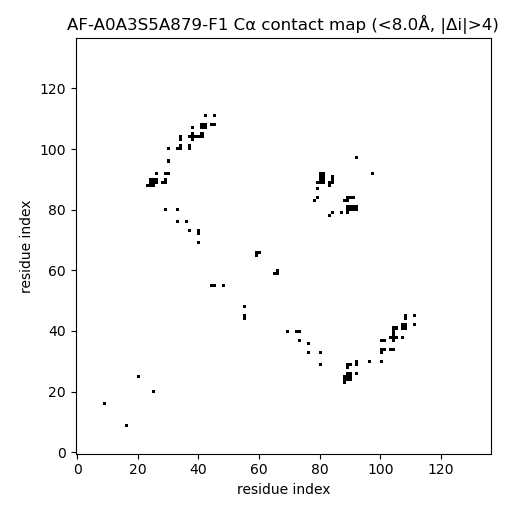1 19.853 1.00 79.69 118 ARG A O 1
ATOM 967 N N . LEU A 1 119 ? -6.090 -15.420 18.955 1.00 76.00 119 LEU A N 1
ATOM 968 C CA . LEU A 1 119 ? -5.442 -14.934 20.177 1.00 76.00 119 LEU A CA 1
ATOM 969 C C . LEU A 1 119 ? -6.449 -14.622 21.291 1.00 76.00 119 LEU A C 1
ATOM 971 O O . LEU A 1 119 ? -6.177 -14.906 22.454 1.00 76.00 119 LEU A O 1
ATOM 975 N N . LEU A 1 120 ? -7.633 -14.102 20.952 1.00 75.75 120 LEU A N 1
ATOM 976 C CA . LEU A 1 120 ? -8.700 -13.891 21.936 1.00 75.75 120 LEU A CA 1
ATOM 977 C C . LEU A 1 120 ? -9.224 -15.208 22.519 1.00 75.75 120 LEU A C 1
ATOM 979 O O . LEU A 1 120 ? -9.494 -15.275 23.715 1.00 75.75 120 LEU A O 1
ATOM 983 N N . LEU A 1 121 ? -9.349 -16.255 21.699 1.00 78.56 121 LEU A N 1
ATOM 984 C CA . LEU A 1 121 ? -9.784 -17.576 22.161 1.00 78.56 121 LEU A CA 1
ATOM 985 C C . LEU A 1 121 ? -8.747 -18.227 23.080 1.00 78.56 121 LEU A C 1
ATOM 987 O O . LEU A 1 121 ? -9.119 -18.779 24.114 1.00 78.56 121 LEU A O 1
ATOM 991 N N . GLU A 1 122 ? -7.462 -18.130 22.740 1.00 81.81 122 GLU A N 1
ATOM 992 C CA . GLU A 1 122 ? -6.383 -18.639 23.594 1.00 81.81 122 GLU A CA 1
ATOM 993 C C . GLU A 1 122 ? -6.263 -17.829 24.899 1.00 81.81 122 GLU A C 1
ATOM 995 O O . GLU A 1 122 ? -6.104 -18.420 25.966 1.00 81.81 122 GLU A O 1
ATOM 1000 N N . GLY A 1 123 ? -6.461 -16.506 24.854 1.00 80.00 123 GLY A N 1
ATOM 1001 C CA . GLY A 1 123 ? -6.503 -15.653 26.048 1.00 80.00 123 GLY A CA 1
ATOM 1002 C C . GLY A 1 123 ? -7.675 -15.963 26.990 1.00 80.00 123 GLY A C 1
ATOM 1003 O O . GLY A 1 123 ? -7.484 -16.056 28.201 1.00 80.00 123 GLY A O 1
ATOM 1004 N N . LEU A 1 124 ? -8.881 -16.184 26.456 1.00 80.62 124 LEU A N 1
ATOM 1005 C CA . LEU A 1 124 ? -10.057 -16.595 27.242 1.00 80.62 124 LEU A CA 1
ATOM 1006 C C . LEU A 1 124 ? -9.900 -17.996 27.837 1.00 80.62 124 LEU A C 1
ATOM 1008 O O . LEU A 1 124 ? -10.324 -18.237 28.966 1.00 80.62 124 LEU A O 1
ATOM 1012 N N . TYR A 1 125 ? -9.288 -18.915 27.089 1.00 81.56 125 TYR A N 1
ATOM 1013 C CA . TYR A 1 125 ? -8.996 -20.258 27.578 1.00 81.56 125 TYR A CA 1
ATOM 1014 C C . TYR A 1 125 ? -7.997 -20.224 28.741 1.00 81.56 125 TYR A C 1
ATOM 1016 O O . TYR A 1 125 ? -8.213 -20.888 29.752 1.00 81.56 125 TYR A O 1
ATOM 1024 N N . PHE A 1 126 ? -6.948 -19.404 28.633 1.00 81.88 126 PHE A N 1
ATOM 1025 C CA . PHE A 1 126 ? -5.971 -19.211 29.703 1.00 81.88 126 PHE A CA 1
ATOM 1026 C C . PHE A 1 126 ? -6.606 -18.566 30.946 1.00 81.88 126 PHE A C 1
ATOM 1028 O O . PHE A 1 126 ? -6.459 -19.088 32.045 1.00 81.88 126 PHE A O 1
ATOM 1035 N N . TYR A 1 127 ? -7.426 -17.524 30.770 1.00 79.19 127 TYR A N 1
ATOM 1036 C CA . TYR A 1 127 ? -8.168 -16.897 31.872 1.00 79.19 127 TYR A CA 1
ATOM 1037 C C . TYR A 1 127 ? -9.137 -17.867 32.566 1.00 79.19 127 TYR A C 1
ATOM 1039 O O . TYR A 1 127 ? -9.247 -17.891 33.790 1.00 79.19 127 TYR A O 1
ATOM 1047 N N . SER A 1 128 ? -9.822 -18.707 31.786 1.00 79.38 128 SER A N 1
ATOM 1048 C CA . SER A 1 128 ? -10.671 -19.765 32.331 1.00 79.38 128 SER A CA 1
ATOM 1049 C C . SER A 1 128 ? -9.877 -20.795 33.134 1.00 79.38 128 SER A C 1
ATOM 1051 O O . SER A 1 128 ? -10.475 -21.427 34.002 1.00 79.38 128 SER A O 1
ATOM 1053 N N . LEU A 1 129 ? -8.593 -21.016 32.835 1.00 79.38 129 LEU A N 1
ATOM 1054 C CA . LEU A 1 129 ? -7.753 -21.951 33.581 1.00 79.38 129 LEU A CA 1
ATOM 1055 C C . LEU A 1 129 ? -7.196 -21.320 34.858 1.00 79.38 129 LEU A C 1
ATOM 1057 O O . LEU A 1 129 ? -7.224 -21.990 35.886 1.00 79.38 129 LEU A O 1
ATOM 1061 N N . ASP A 1 130 ? -6.778 -20.055 34.837 1.00 81.44 130 ASP A N 1
ATOM 1062 C CA . ASP A 1 130 ? -6.390 -19.319 36.053 1.00 81.44 130 ASP A CA 1
ATOM 1063 C C . ASP A 1 130 ? -7.554 -19.265 37.054 1.00 81.44 130 ASP A C 1
ATOM 1065 O O . ASP A 1 130 ? -7.428 -19.737 38.179 1.00 81.44 130 ASP A O 1
ATOM 1069 N N . PHE A 1 131 ? -8.747 -18.849 36.612 1.00 78.25 131 PHE A N 1
ATOM 1070 C CA . PHE A 1 131 ? -9.932 -18.807 37.477 1.00 78.25 131 PHE A CA 1
ATOM 1071 C C . PHE A 1 131 ? -10.364 -20.195 37.975 1.00 78.25 131 PHE A C 1
ATOM 1073 O O . PHE A 1 131 ? -10.885 -20.345 39.079 1.00 78.25 131 PHE A O 1
ATOM 1080 N N . ARG A 1 132 ? -10.180 -21.234 37.148 1.00 79.19 132 ARG A N 1
ATOM 1081 C CA . ARG A 1 132 ? -10.408 -22.620 37.569 1.00 79.19 132 ARG A CA 1
ATOM 1082 C C . ARG A 1 132 ? -9.425 -22.988 38.680 1.00 79.19 132 ARG A C 1
ATOM 1084 O O . ARG A 1 132 ? -9.859 -23.624 39.626 1.00 79.19 132 ARG A O 1
ATOM 1091 N N . SER A 1 133 ? -8.160 -22.594 38.570 1.00 75.56 133 SER A N 1
ATOM 1092 C CA . SER A 1 133 ? -7.098 -22.902 39.538 1.00 75.56 133 SER A CA 1
ATOM 1093 C C . SER A 1 133 ? -7.353 -22.233 40.892 1.00 75.56 133 SER A C 1
ATOM 1095 O O . SER A 1 133 ? -7.364 -22.929 41.900 1.00 75.56 133 SER A O 1
ATOM 1097 N N . ASP A 1 134 ? -7.733 -20.950 40.895 1.00 81.38 134 ASP A N 1
ATOM 1098 C CA . ASP A 1 134 ? -8.091 -20.186 42.107 1.00 81.38 134 ASP A CA 1
ATOM 1099 C C . ASP A 1 134 ? -9.299 -20.753 42.885 1.00 81.38 134 ASP A C 1
ATOM 1101 O O . ASP A 1 134 ? -9.556 -20.354 44.018 1.00 81.38 134 ASP A O 1
ATOM 1105 N N . LEU A 1 135 ? -10.090 -21.644 42.277 1.00 78.00 135 LEU A N 1
ATOM 1106 C CA . LEU A 1 135 ? -11.289 -22.233 42.885 1.00 78.00 135 LEU A CA 1
ATOM 1107 C C . LEU A 1 135 ? -11.037 -23.636 43.475 1.00 78.00 135 LEU A C 1
ATOM 1109 O O . LEU A 1 135 ? -11.923 -24.183 44.135 1.00 78.00 135 LEU A O 1
ATOM 1113 N N . TYR A 1 136 ? -9.863 -24.232 43.229 1.00 67.31 136 TYR A N 1
ATOM 1114 C CA . TYR A 1 136 ? -9.456 -25.534 43.784 1.00 67.31 136 TYR A CA 1
ATOM 1115 C C . TYR A 1 136 ? -8.310 -25.456 44.804 1.00 67.31 136 TYR A C 1
ATOM 1117 O O . T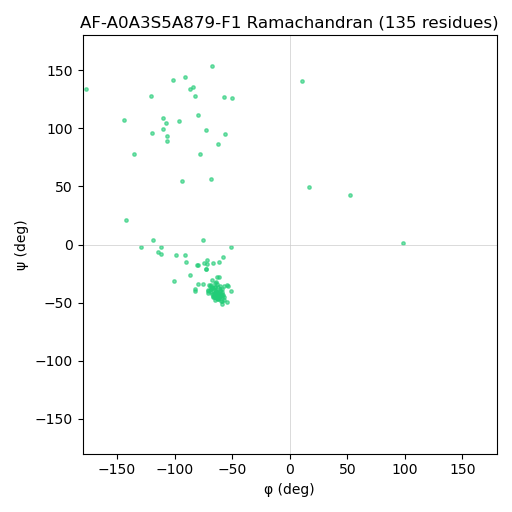YR A 1 136 ? -7.965 -26.499 45.366 1.00 67.31 136 TYR A O 1
ATOM 1125 N N . ASP A 1 137 ? -7.773 -24.261 45.054 1.00 63.19 137 ASP A N 1
ATOM 1126 C CA . ASP A 1 137 ? -6.860 -23.948 46.162 1.00 63.19 137 ASP A CA 1
ATOM 1127 C C . ASP A 1 137 ? -7.629 -23.375 47.371 1.00 63.19 137 ASP A C 1
ATOM 1129 O O . ASP A 1 137 ? -7.241 -23.687 48.524 1.00 63.19 137 ASP A O 1
#